Protein AF-A0A9D2HIJ7-F1 (afdb_monomer_lite)

Secondary structure (DSSP, 8-state):
---PPP-HHHHHHHHHHHH-SS---HHHHHHHHHHH-TT--HHHHHHHHHHHHHTTSS---

InterPro domains:
  IPR002481 Ferric-uptake regulator [PF01475] (3-60)
  IPR002481 Ferric-uptake regulator [PTHR33202] (3-60)
  IPR002481 Ferric-uptake regulator [cd07153] (8-61)
  IPR036388 Winged helix-like DNA-binding domain superfamily [G3DSA:1.10.10.10] (1-61)
  IPR036390 Winged helix DNA-binding domain superfamily [SSF46785] (3-60)

Sequence (61 aa):
MKKLKYSRQRESIKACLMACRDHPTADDIYMRIREEYPNISLGTVYRNLNLLVEIGEIQKL

Foldseek 3Di:
DDDDDDDPLLVLLLVLCVPDPDRDDLVRSVVVSCVVVVPDDSVNSVVSVVVCVVVVNDHDD

Structure (mmCIF, N/CA/C/O backbone):
data_AF-A0A9D2HIJ7-F1
#
_entry.id   AF-A0A9D2HIJ7-F1
#
loop_
_atom_site.group_PDB
_atom_site.id
_atom_site.type_symbol
_atom_site.label_atom_id
_atom_site.label_alt_id
_atom_site.label_comp_id
_atom_site.label_asym_id
_atom_site.label_entity_id
_atom_site.label_seq_id
_atom_site.pdbx_PDB_ins_code
_atom_site.Cartn_x
_atom_site.Cartn_y
_atom_site.Cartn_z
_atom_site.occupancy
_atom_site.B_iso_or_equiv
_atom_site.auth_seq_id
_atom_site.auth_comp_id
_atom_site.auth_asym_id
_atom_site.auth_atom_id
_atom_site.pdbx_PDB_model_num
ATOM 1 N N . MET A 1 1 ? -11.630 10.938 18.174 1.00 57.28 1 MET A N 1
ATOM 2 C CA . MET A 1 1 ? -10.971 10.414 16.955 1.00 57.28 1 MET A CA 1
ATOM 3 C C . MET A 1 1 ? -9.492 10.189 17.242 1.00 57.28 1 MET A C 1
ATOM 5 O O . MET A 1 1 ? -8.847 11.099 17.750 1.00 57.28 1 MET A O 1
ATOM 9 N N . LYS A 1 2 ? -8.952 8.984 17.001 1.00 67.00 2 LYS A N 1
ATOM 10 C CA . LYS A 1 2 ? -7.509 8.725 17.160 1.00 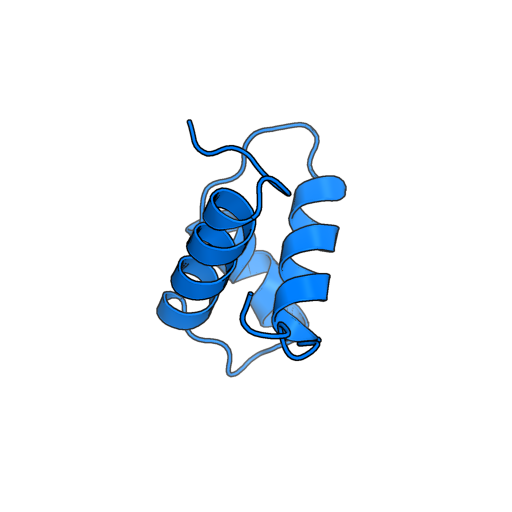67.00 2 LYS A CA 1
ATOM 11 C C . LYS A 1 2 ? -6.743 9.522 16.102 1.00 67.00 2 LYS A C 1
ATOM 13 O O . LYS A 1 2 ? -7.044 9.412 14.919 1.00 67.00 2 LYS A O 1
ATOM 18 N N . LYS A 1 3 ? -5.747 10.306 16.520 1.00 82.50 3 LYS A N 1
ATOM 19 C CA . LYS A 1 3 ? -4.857 11.024 15.599 1.00 82.50 3 LYS A CA 1
ATOM 20 C C . LYS A 1 3 ? -4.025 10.001 14.821 1.00 82.50 3 LYS A C 1
ATOM 22 O O . LYS A 1 3 ? -3.224 9.277 15.414 1.00 82.50 3 LYS A O 1
ATOM 27 N N . LEU A 1 4 ? -4.228 9.924 13.508 1.00 88.06 4 LEU A N 1
ATOM 28 C CA . LEU A 1 4 ? -3.445 9.056 12.633 1.00 88.06 4 LEU A CA 1
ATOM 29 C C . LEU A 1 4 ? -2.005 9.559 12.564 1.00 88.06 4 LEU A C 1
ATOM 31 O O . LEU A 1 4 ? -1.748 10.702 12.192 1.00 88.06 4 LEU A O 1
ATOM 35 N N . LYS A 1 5 ? -1.053 8.695 12.926 1.00 92.50 5 LYS A N 1
ATOM 36 C CA . LYS A 1 5 ? 0.368 8.991 12.729 1.00 92.50 5 LYS A CA 1
ATOM 37 C C . LYS A 1 5 ? 0.674 8.975 11.239 1.00 92.50 5 LYS A C 1
ATOM 39 O O . LYS A 1 5 ? 0.228 8.076 10.517 1.00 92.50 5 LYS A O 1
ATOM 44 N N . TYR A 1 6 ? 1.440 9.960 10.791 1.00 93.62 6 TYR A N 1
ATOM 45 C CA . TYR A 1 6 ? 1.986 9.981 9.443 1.00 93.62 6 TYR A CA 1
ATOM 46 C C . TYR A 1 6 ? 2.852 8.733 9.190 1.00 93.62 6 TYR A C 1
ATOM 48 O O . TYR A 1 6 ? 3.512 8.229 10.099 1.00 93.62 6 TYR A O 1
ATOM 56 N N . SER A 1 7 ? 2.802 8.217 7.963 1.00 96.19 7 SER A N 1
ATOM 57 C CA . SER 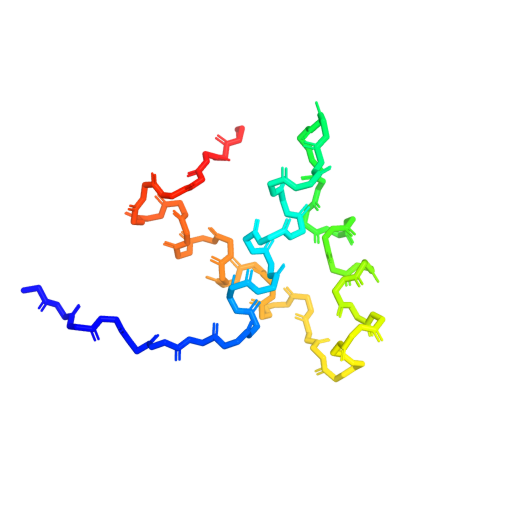A 1 7 ? 3.541 7.035 7.520 1.00 96.19 7 SER A CA 1
ATOM 58 C C . SER A 1 7 ? 3.976 7.238 6.074 1.00 96.19 7 SER A C 1
ATOM 60 O O . SER A 1 7 ? 3.121 7.373 5.199 1.00 96.19 7 SER A O 1
ATOM 62 N N . ARG A 1 8 ? 5.291 7.207 5.824 1.00 96.75 8 ARG A N 1
ATOM 63 C CA . ARG A 1 8 ? 5.864 7.350 4.474 1.00 96.75 8 ARG A CA 1
ATOM 64 C C . ARG A 1 8 ? 5.426 6.233 3.530 1.00 96.75 8 ARG A C 1
ATOM 66 O O . ARG A 1 8 ? 5.053 6.503 2.397 1.00 96.75 8 ARG A O 1
ATOM 73 N N . GLN A 1 9 ? 5.374 4.992 4.020 1.00 97.25 9 GLN A N 1
ATOM 74 C CA . GLN A 1 9 ? 4.883 3.857 3.231 1.00 97.25 9 GLN A CA 1
ATOM 75 C C . GLN A 1 9 ? 3.420 4.051 2.821 1.00 97.25 9 GLN A C 1
ATOM 77 O O . GLN A 1 9 ? 3.062 3.771 1.683 1.00 97.25 9 GLN A O 1
ATOM 82 N N . ARG A 1 10 ? 2.573 4.570 3.723 1.00 97.44 10 ARG A N 1
ATOM 83 C CA . ARG A 1 10 ? 1.164 4.840 3.402 1.00 97.44 10 ARG A CA 1
ATOM 84 C C . ARG A 1 10 ? 1.026 5.924 2.341 1.00 97.44 10 ARG A C 1
ATOM 86 O O . ARG A 1 10 ? 0.220 5.780 1.431 1.00 97.44 10 ARG A O 1
ATOM 93 N N . GLU A 1 11 ? 1.798 6.997 2.474 1.00 97.44 11 GLU A N 1
ATOM 94 C CA . GLU A 1 11 ? 1.808 8.082 1.495 1.00 97.44 11 GLU A CA 1
ATOM 95 C C . GLU A 1 11 ? 2.306 7.603 0.130 1.00 97.44 11 GLU A C 1
ATOM 97 O O . GLU A 1 11 ? 1.671 7.902 -0.873 1.00 97.44 11 GLU A O 1
ATOM 102 N N . SER A 1 12 ? 3.354 6.779 0.093 1.00 97.88 12 SER A N 1
ATOM 103 C CA . SER A 1 12 ? 3.893 6.225 -1.156 1.00 97.88 12 SER A CA 1
ATOM 104 C C . SER A 1 12 ? 2.893 5.284 -1.833 1.00 97.88 12 SER A C 1
ATOM 106 O O . SER A 1 12 ? 2.669 5.382 -3.035 1.00 97.88 12 SER A O 1
ATOM 108 N N . ILE A 1 13 ? 2.203 4.433 -1.059 1.00 97.81 13 ILE A N 1
ATOM 109 C CA . ILE A 1 13 ? 1.100 3.589 -1.554 1.00 97.81 13 ILE A CA 1
ATOM 110 C C . ILE A 1 13 ? -0.025 4.453 -2.141 1.00 97.81 13 ILE A C 1
ATOM 112 O O . ILE A 1 13 ? -0.508 4.171 -3.237 1.00 97.81 13 ILE A O 1
ATOM 116 N N . LYS A 1 14 ? -0.427 5.524 -1.442 1.00 97.06 14 LYS A N 1
ATOM 117 C CA . LYS A 1 14 ? -1.453 6.461 -1.921 1.00 97.06 14 LYS A CA 1
ATOM 118 C C . LYS A 1 14 ? -1.010 7.158 -3.211 1.00 97.06 14 LYS A C 1
ATOM 120 O O . LYS A 1 14 ? -1.778 7.204 -4.163 1.00 97.06 14 LYS A O 1
ATOM 125 N N . ALA A 1 15 ? 0.222 7.657 -3.264 1.00 97.12 15 ALA A N 1
ATOM 126 C CA . ALA A 1 15 ? 0.776 8.311 -4.445 1.00 97.12 15 ALA A CA 1
ATOM 127 C C . ALA A 1 15 ? 0.851 7.355 -5.645 1.00 97.12 15 ALA A C 1
ATOM 129 O O . ALA A 1 15 ? 0.470 7.730 -6.751 1.00 97.12 15 ALA A O 1
ATOM 130 N N . CYS A 1 16 ? 1.263 6.103 -5.418 1.00 96.62 16 CYS A N 1
ATOM 131 C CA . CYS A 1 16 ? 1.280 5.064 -6.443 1.00 96.62 16 CYS A CA 1
ATOM 132 C C . CYS A 1 16 ? -0.123 4.823 -7.018 1.00 96.62 16 CYS A C 1
ATOM 134 O O . CYS A 1 16 ? -0.284 4.828 -8.236 1.00 96.62 16 CYS A O 1
ATOM 136 N N . LEU A 1 17 ? -1.145 4.705 -6.162 1.00 95.56 17 LEU A N 1
ATOM 137 C CA . LEU A 1 17 ? -2.543 4.596 -6.594 1.00 95.56 17 LEU A CA 1
ATOM 138 C C . LEU A 1 17 ? -3.009 5.816 -7.394 1.00 95.56 17 LEU A C 1
ATOM 140 O O . LEU A 1 17 ? -3.603 5.653 -8.452 1.00 95.56 17 LEU A O 1
ATOM 144 N N . MET A 1 18 ? -2.714 7.031 -6.924 1.00 94.31 18 MET A N 1
ATOM 145 C CA . MET A 1 18 ? -3.110 8.273 -7.604 1.00 94.31 18 MET A CA 1
ATOM 146 C C . MET A 1 18 ? -2.429 8.462 -8.967 1.00 94.31 18 MET A C 1
ATOM 148 O O . MET A 1 18 ? -2.942 9.198 -9.807 1.00 94.31 18 MET A O 1
ATOM 152 N N . ALA A 1 19 ? -1.285 7.815 -9.195 1.00 95.50 19 ALA A N 1
ATOM 153 C CA . ALA A 1 19 ? -0.598 7.812 -10.483 1.00 95.50 19 ALA A CA 1
ATOM 154 C C . ALA A 1 19 ? -1.160 6.769 -11.472 1.00 95.50 19 ALA A C 1
ATOM 156 O O . ALA A 1 19 ? -0.856 6.833 -12.666 1.00 95.50 19 ALA A O 1
ATOM 157 N N . CYS A 1 20 ? -1.964 5.808 -11.002 1.00 93.31 20 CYS A N 1
ATOM 158 C CA . CYS A 1 20 ? -2.607 4.809 -11.853 1.00 93.31 20 CYS A CA 1
ATOM 159 C C . CYS A 1 20 ? -3.832 5.405 -12.560 1.00 93.31 20 CYS A C 1
ATOM 161 O O . CYS A 1 20 ? -4.534 6.250 -12.011 1.00 93.31 20 CYS A O 1
ATOM 163 N N . ARG A 1 21 ? -4.095 4.959 -13.793 1.00 93.12 21 ARG A N 1
ATOM 164 C CA . ARG A 1 21 ? -5.301 5.345 -14.560 1.00 93.12 21 ARG A CA 1
ATOM 165 C C . ARG A 1 21 ? -6.401 4.284 -14.508 1.00 93.12 21 ARG A C 1
ATOM 167 O O . ARG A 1 21 ? -7.508 4.516 -14.980 1.00 93.12 21 ARG A O 1
ATOM 174 N N . ASP A 1 22 ? -6.064 3.126 -13.971 1.00 93.81 22 ASP A N 1
ATOM 175 C CA . ASP A 1 22 ? -6.882 1.945 -13.774 1.00 93.81 22 ASP A CA 1
ATOM 176 C C . ASP A 1 22 ? -7.054 1.659 -12.273 1.00 93.81 22 ASP A C 1
ATOM 178 O O . ASP A 1 22 ? -6.599 2.427 -11.422 1.00 93.81 22 ASP A O 1
ATOM 182 N N . HIS A 1 23 ? -7.745 0.565 -11.942 1.00 94.69 23 HIS A N 1
ATOM 183 C CA . HIS A 1 23 ? -7.871 0.082 -10.569 1.00 94.69 23 HIS A CA 1
ATOM 184 C C . HIS A 1 23 ? -6.882 -1.072 -10.337 1.00 94.69 23 HIS A C 1
ATOM 186 O O . HIS A 1 23 ? -7.243 -2.230 -10.567 1.00 94.69 23 HIS A O 1
ATOM 192 N N . PRO A 1 24 ? -5.628 -0.784 -9.942 1.00 96.12 24 PRO A N 1
ATOM 193 C CA . PRO A 1 24 ? -4.603 -1.809 -9.790 1.00 96.12 24 PRO A CA 1
ATOM 194 C C . PRO A 1 24 ? -4.940 -2.762 -8.643 1.00 96.12 24 PRO A C 1
ATOM 196 O O . PRO A 1 24 ? -5.579 -2.388 -7.654 1.00 96.12 24 PRO A O 1
ATOM 199 N N . THR A 1 25 ? -4.454 -3.996 -8.739 1.00 96.81 25 THR A N 1
ATOM 200 C CA . THR A 1 25 ? -4.554 -4.957 -7.640 1.00 96.81 25 THR A CA 1
ATOM 201 C C . THR A 1 25 ? -3.570 -4.614 -6.517 1.00 96.81 25 THR A C 1
ATOM 203 O O . THR A 1 25 ? -2.603 -3.868 -6.697 1.00 96.81 25 THR A O 1
ATOM 206 N N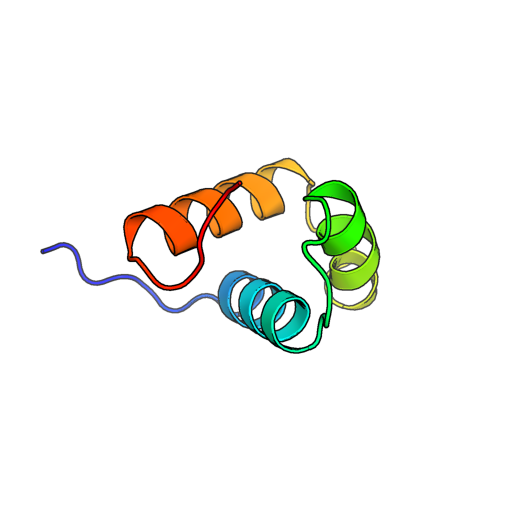 . ALA A 1 26 ? -3.782 -5.180 -5.327 1.00 96.12 26 ALA A N 1
ATOM 207 C CA . ALA A 1 26 ? -2.836 -5.019 -4.222 1.00 96.12 26 ALA A CA 1
ATOM 208 C C . ALA A 1 26 ? -1.445 -5.592 -4.555 1.00 96.12 26 ALA A C 1
ATOM 210 O O . ALA A 1 26 ? -0.440 -5.039 -4.106 1.00 96.12 26 ALA A O 1
ATOM 211 N N . ASP A 1 27 ? -1.386 -6.660 -5.354 1.00 97.38 27 ASP A N 1
ATOM 212 C CA . ASP A 1 27 ? -0.145 -7.249 -5.854 1.00 97.38 27 ASP A CA 1
ATOM 213 C C . ASP A 1 27 ? 0.577 -6.309 -6.832 1.00 97.38 27 ASP A C 1
ATOM 215 O O . ASP A 1 27 ? 1.786 -6.120 -6.697 1.00 97.38 27 ASP A O 1
ATOM 219 N N . ASP A 1 28 ? -0.146 -5.625 -7.729 1.00 97.19 28 ASP A N 1
ATOM 220 C CA . ASP A 1 28 ? 0.442 -4.609 -8.619 1.00 97.19 28 ASP A CA 1
ATOM 221 C C . ASP A 1 28 ? 1.070 -3.460 -7.823 1.00 97.19 28 ASP A C 1
ATOM 223 O O . ASP A 1 28 ? 2.208 -3.053 -8.076 1.00 97.19 28 ASP A O 1
ATOM 227 N N . ILE A 1 29 ? 0.343 -2.954 -6.820 1.00 97.56 29 ILE A N 1
ATOM 228 C CA . ILE A 1 29 ? 0.848 -1.913 -5.919 1.00 97.56 29 ILE A CA 1
ATOM 229 C C . ILE A 1 29 ? 2.059 -2.422 -5.139 1.00 97.56 29 ILE A C 1
ATOM 231 O O . ILE A 1 29 ? 3.046 -1.703 -5.005 1.00 97.56 29 ILE A O 1
ATOM 235 N N . TYR A 1 30 ? 2.021 -3.657 -4.642 1.00 98.25 30 TYR A N 1
ATOM 236 C CA . TYR A 1 30 ? 3.145 -4.252 -3.928 1.00 98.25 30 TYR A CA 1
ATOM 237 C C . TYR A 1 30 ? 4.403 -4.327 -4.792 1.00 98.25 30 TYR A C 1
ATOM 239 O O . TYR A 1 30 ? 5.465 -3.912 -4.327 1.00 98.25 30 TYR A O 1
ATOM 247 N N . MET A 1 31 ? 4.291 -4.796 -6.037 1.00 97.75 31 MET A N 1
ATOM 248 C CA . MET A 1 31 ? 5.442 -4.911 -6.935 1.00 97.75 31 MET A CA 1
ATOM 249 C C . MET A 1 31 ? 6.089 -3.550 -7.197 1.00 97.75 31 MET A C 1
ATOM 251 O O . MET A 1 31 ? 7.307 -3.438 -7.086 1.00 97.75 31 MET A O 1
ATOM 255 N N . ARG A 1 32 ? 5.285 -2.505 -7.431 1.00 96.75 32 ARG A N 1
ATOM 256 C CA . ARG A 1 32 ? 5.781 -1.132 -7.635 1.00 96.75 32 ARG A CA 1
ATOM 257 C C . ARG A 1 32 ? 6.405 -0.549 -6.366 1.00 96.75 32 ARG A C 1
ATOM 259 O O . ARG A 1 32 ? 7.494 0.006 -6.398 1.00 96.75 32 ARG A O 1
ATOM 266 N N . ILE A 1 33 ? 5.744 -0.703 -5.219 1.00 97.38 33 ILE A N 1
ATOM 267 C CA . ILE A 1 33 ? 6.211 -0.136 -3.944 1.00 97.38 33 ILE A CA 1
ATOM 268 C C . ILE A 1 33 ? 7.474 -0.836 -3.437 1.00 97.38 33 ILE A C 1
ATOM 270 O O . ILE A 1 33 ? 8.280 -0.207 -2.752 1.00 97.38 33 ILE A O 1
ATOM 274 N N . ARG A 1 34 ? 7.689 -2.115 -3.770 1.00 97.44 34 ARG A N 1
ATOM 275 C CA . ARG A 1 34 ? 8.902 -2.846 -3.376 1.00 97.44 34 ARG A CA 1
ATOM 276 C C . ARG A 1 34 ? 10.170 -2.288 -4.029 1.00 97.44 34 ARG A C 1
ATOM 278 O O . ARG A 1 34 ? 11.247 -2.490 -3.478 1.00 97.44 34 ARG A O 1
ATOM 285 N N . GLU A 1 35 ? 10.061 -1.576 -5.150 1.00 96.25 35 GLU A N 1
ATOM 286 C CA . GLU A 1 35 ? 11.205 -0.893 -5.769 1.00 96.25 35 GLU A CA 1
ATOM 287 C C . GLU A 1 35 ? 11.759 0.217 -4.859 1.00 96.25 35 GLU A C 1
ATOM 289 O O . GLU A 1 35 ? 12.973 0.357 -4.727 1.00 96.25 35 GLU A O 1
ATOM 294 N N . GLU A 1 36 ? 10.883 0.948 -4.161 1.00 96.12 36 GLU A N 1
ATOM 295 C CA . GLU A 1 36 ? 11.262 1.994 -3.197 1.00 96.12 36 GLU A CA 1
ATOM 296 C C . GLU A 1 36 ? 11.462 1.438 -1.774 1.00 96.12 36 GLU A C 1
ATOM 298 O O . GLU A 1 36 ? 12.351 1.869 -1.037 1.00 96.12 36 GLU A O 1
ATOM 303 N N . TYR A 1 37 ? 10.663 0.441 -1.381 1.00 97.12 37 TYR A N 1
ATOM 304 C CA . TYR A 1 37 ? 10.701 -0.199 -0.065 1.00 97.12 37 TYR A CA 1
ATOM 305 C C . TYR A 1 37 ? 10.959 -1.712 -0.189 1.00 97.12 37 TYR A C 1
ATOM 307 O O . TYR A 1 37 ? 10.032 -2.502 0.008 1.00 97.12 37 TYR A O 1
ATOM 315 N N . PRO A 1 38 ? 12.209 -2.162 -0.420 1.00 97.12 38 PRO A N 1
ATOM 316 C CA . PRO A 1 38 ? 12.525 -3.574 -0.684 1.00 97.12 38 PRO A CA 1
ATOM 317 C C . PRO A 1 38 ? 12.077 -4.558 0.403 1.00 97.12 38 PRO A C 1
ATOM 319 O O . PRO A 1 38 ? 11.762 -5.709 0.117 1.00 97.12 38 PRO A O 1
ATOM 322 N N . ASN A 1 39 ? 12.012 -4.090 1.652 1.00 97.38 39 ASN A N 1
ATOM 323 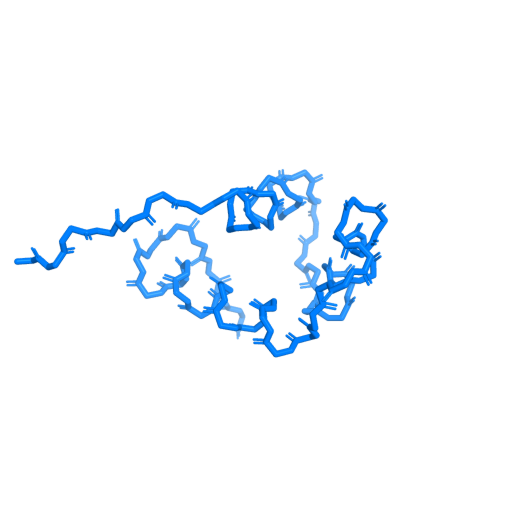C CA . ASN A 1 39 ? 11.639 -4.893 2.820 1.00 97.38 39 ASN A CA 1
ATOM 324 C C . ASN A 1 39 ? 10.140 -4.821 3.160 1.00 97.38 39 ASN A C 1
ATOM 326 O O . ASN A 1 39 ? 9.718 -5.325 4.205 1.00 97.38 39 ASN A O 1
ATOM 330 N N . ILE A 1 40 ? 9.321 -4.151 2.342 1.00 97.38 40 ILE A N 1
ATOM 331 C CA . ILE A 1 40 ? 7.877 -4.126 2.564 1.00 97.38 40 ILE A CA 1
ATOM 332 C C . ILE A 1 40 ? 7.304 -5.526 2.331 1.00 97.38 40 ILE A C 1
ATOM 334 O O . ILE A 1 40 ? 7.690 -6.238 1.406 1.00 97.38 40 ILE A O 1
ATOM 338 N N . SER A 1 41 ? 6.363 -5.931 3.178 1.00 98.06 41 SER A N 1
ATOM 339 C CA . SER A 1 41 ? 5.592 -7.148 2.956 1.00 98.06 41 SER A CA 1
ATOM 340 C C . SER A 1 41 ? 4.260 -6.822 2.296 1.00 98.06 41 SER A C 1
ATOM 342 O O . SER A 1 41 ? 3.683 -5.755 2.525 1.00 98.06 41 SER A O 1
ATOM 344 N N . LEU A 1 42 ? 3.720 -7.783 1.550 1.00 97.62 42 LEU A N 1
ATOM 345 C CA . LEU A 1 42 ? 2.382 -7.679 0.972 1.00 97.62 42 LEU A CA 1
ATOM 346 C C . LEU A 1 42 ? 1.324 -7.390 2.057 1.00 97.62 42 LEU A C 1
ATOM 348 O O . LEU A 1 42 ? 0.466 -6.528 1.888 1.00 97.62 42 LEU A O 1
ATOM 352 N N . GLY A 1 43 ? 1.452 -8.005 3.238 1.00 98.19 43 GLY A N 1
ATOM 353 C CA . GLY A 1 43 ? 0.582 -7.718 4.384 1.00 98.19 43 GLY A CA 1
ATOM 354 C C . GLY A 1 43 ? 0.628 -6.255 4.852 1.00 98.19 43 GLY A C 1
ATOM 355 O O . GLY A 1 43 ? -0.386 -5.719 5.298 1.00 98.19 43 GLY A O 1
ATOM 356 N N . THR A 1 44 ? 1.771 -5.571 4.730 1.00 97.94 44 THR A N 1
ATOM 357 C CA . THR A 1 44 ? 1.859 -4.126 5.000 1.00 97.94 44 THR A CA 1
ATOM 358 C C . THR A 1 44 ? 1.115 -3.309 3.948 1.00 97.94 44 THR A C 1
ATOM 360 O O . THR A 1 44 ? 0.456 -2.336 4.319 1.00 97.94 44 THR A O 1
ATOM 363 N N . VAL A 1 45 ? 1.155 -3.707 2.675 1.00 98.00 45 VAL A N 1
ATOM 364 C CA . VAL A 1 45 ? 0.383 -3.051 1.607 1.00 98.00 45 VAL A CA 1
ATOM 365 C C . VAL A 1 45 ? -1.113 -3.173 1.890 1.00 98.00 45 VAL A C 1
ATOM 367 O O . VAL A 1 45 ? -1.781 -2.151 2.027 1.00 98.00 45 VAL A O 1
ATOM 370 N N . TYR A 1 46 ? -1.618 -4.387 2.132 1.00 97.75 46 TYR A N 1
ATOM 371 C CA . TYR A 1 46 ? -3.032 -4.617 2.463 1.00 97.75 46 TYR A CA 1
ATOM 372 C C . TYR A 1 46 ? -3.512 -3.804 3.669 1.00 97.75 46 TYR A C 1
ATOM 374 O O . TYR A 1 46 ? -4.567 -3.176 3.609 1.00 97.75 46 TYR A O 1
ATOM 382 N N . ARG A 1 47 ? -2.737 -3.762 4.763 1.00 97.69 47 ARG A N 1
ATOM 383 C CA . ARG A 1 47 ? -3.099 -2.959 5.945 1.00 97.69 47 ARG A CA 1
ATOM 384 C C . ARG A 1 47 ? -3.231 -1.473 5.623 1.00 97.69 47 ARG A C 1
ATOM 386 O O . ARG A 1 47 ? -4.137 -0.825 6.135 1.00 97.69 47 ARG A O 1
ATOM 393 N N . ASN A 1 48 ? -2.335 -0.931 4.799 1.00 98.00 48 ASN A N 1
ATOM 394 C CA . ASN A 1 48 ? -2.394 0.478 4.417 1.00 98.00 48 ASN A CA 1
ATOM 395 C C . ASN A 1 48 ? -3.544 0.761 3.447 1.00 98.00 48 ASN A C 1
ATOM 397 O O . ASN A 1 48 ? -4.226 1.760 3.637 1.00 98.00 48 ASN A O 1
ATOM 401 N N . LEU A 1 49 ? -3.798 -0.117 2.472 1.00 97.62 49 LEU A N 1
ATOM 402 C CA . LEU A 1 49 ? -4.947 0.001 1.570 1.00 97.62 49 LEU A CA 1
ATOM 403 C C . LEU A 1 49 ? -6.268 -0.013 2.347 1.00 97.62 49 LEU A C 1
ATOM 405 O O . LEU A 1 49 ? -7.078 0.893 2.189 1.00 97.62 49 LEU A O 1
ATOM 409 N N . ASN A 1 50 ? -6.449 -0.974 3.258 1.00 97.31 50 ASN A N 1
ATOM 410 C CA . ASN A 1 50 ? -7.646 -1.048 4.098 1.00 97.31 50 ASN A CA 1
ATOM 411 C C . ASN A 1 50 ? -7.823 0.207 4.958 1.00 97.31 50 ASN A C 1
ATOM 413 O O . ASN A 1 50 ? -8.928 0.729 5.056 1.00 97.31 50 ASN A O 1
ATOM 417 N N . LEU A 1 51 ? -6.736 0.722 5.540 1.00 96.88 51 LEU A N 1
ATOM 418 C CA . LEU A 1 51 ? -6.791 1.957 6.314 1.00 96.88 51 LEU A CA 1
ATOM 419 C C . LEU A 1 51 ? -7.170 3.163 5.442 1.00 96.88 51 LEU A C 1
ATOM 421 O O . LEU A 1 51 ? -7.944 3.999 5.887 1.00 96.88 51 LEU A O 1
ATOM 425 N N . LEU A 1 52 ? -6.637 3.266 4.221 1.00 96.75 52 LEU A N 1
ATOM 426 C CA . LEU A 1 52 ? -6.981 4.338 3.280 1.00 96.75 52 LEU A CA 1
ATOM 427 C C . LEU A 1 52 ? -8.464 4.283 2.874 1.00 96.75 52 LEU A C 1
ATOM 429 O O . LEU A 1 52 ? -9.087 5.334 2.743 1.00 96.75 52 LEU A O 1
ATOM 433 N N . VAL A 1 53 ? -9.036 3.083 2.734 1.00 97.06 53 VAL A N 1
ATOM 434 C CA . VAL A 1 53 ? -10.480 2.891 2.513 1.00 97.06 53 VAL A CA 1
ATOM 435 C C . VAL A 1 53 ? -11.286 3.325 3.738 1.00 97.06 53 VAL A C 1
ATOM 437 O O . VAL A 1 53 ? -12.249 4.072 3.602 1.00 97.06 53 VAL A O 1
ATOM 440 N N . GLU A 1 54 ? -10.880 2.904 4.940 1.00 96.50 54 GLU A N 1
ATOM 441 C CA . GLU A 1 54 ? -11.561 3.239 6.202 1.00 96.50 54 GLU A CA 1
ATOM 442 C C . GLU A 1 54 ? -11.664 4.754 6.421 1.00 96.50 54 GLU A C 1
ATOM 444 O O . GLU A 1 54 ? -12.676 5.248 6.916 1.00 96.50 54 GLU A O 1
ATOM 449 N N . ILE A 1 55 ? -10.633 5.502 6.019 1.00 95.25 55 ILE A N 1
ATOM 450 C CA . ILE A 1 55 ? -10.605 6.965 6.140 1.00 95.25 55 ILE A CA 1
ATOM 451 C C . ILE A 1 55 ? -11.155 7.698 4.907 1.00 95.25 55 ILE A C 1
ATOM 453 O O . ILE A 1 55 ? -11.093 8.924 4.867 1.00 95.25 55 ILE A O 1
ATOM 457 N N . GLY A 1 56 ? -11.687 6.973 3.917 1.00 95.38 56 GLY A N 1
ATOM 458 C CA . GLY A 1 56 ? -12.339 7.542 2.733 1.00 95.38 56 GLY A CA 1
ATOM 459 C C . GLY A 1 56 ? -11.394 8.179 1.711 1.00 95.38 56 GLY A C 1
ATOM 460 O O . GLY A 1 56 ? -11.838 8.965 0.881 1.00 95.38 56 GLY A O 1
ATOM 461 N N . GLU A 1 57 ? -10.100 7.865 1.763 1.00 95.62 57 GLU A N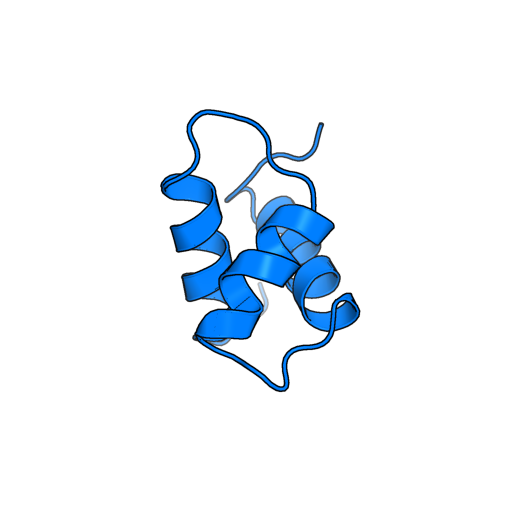 1
ATOM 462 C CA . GLU A 1 57 ? -9.087 8.427 0.857 1.00 95.62 57 GLU A CA 1
ATOM 463 C C . GLU A 1 57 ? -8.987 7.661 -0.464 1.00 95.62 57 GLU A C 1
ATOM 465 O O . GLU A 1 57 ? -8.550 8.214 -1.471 1.00 95.62 57 GLU A O 1
ATOM 470 N N . ILE A 1 58 ? -9.368 6.382 -0.461 1.00 95.50 58 ILE A N 1
ATOM 471 C CA . ILE A 1 58 ? -9.475 5.544 -1.657 1.00 95.50 58 ILE A CA 1
ATOM 472 C C . ILE A 1 58 ? -10.750 4.705 -1.572 1.00 95.50 58 ILE A C 1
ATOM 474 O O . ILE A 1 58 ? -11.325 4.530 -0.497 1.00 95.50 58 ILE A O 1
ATOM 478 N N . GLN A 1 59 ? -11.164 4.136 -2.698 1.00 94.75 59 GLN A N 1
ATOM 479 C CA . GLN A 1 59 ? -12.273 3.190 -2.755 1.00 94.75 59 GLN A CA 1
ATOM 480 C C . GLN A 1 59 ? -11.751 1.809 -3.129 1.00 94.75 59 GLN A C 1
ATOM 482 O O . GLN A 1 59 ? -10.776 1.688 -3.865 1.00 94.75 59 GLN A O 1
ATOM 487 N N . LYS A 1 60 ? -12.404 0.776 -2.604 1.00 91.69 60 LYS A N 1
ATOM 488 C CA . LYS A 1 60 ? -12.215 -0.613 -3.017 1.00 91.69 60 LYS A CA 1
ATOM 489 C C . LYS A 1 60 ? -13.363 -0.985 -3.96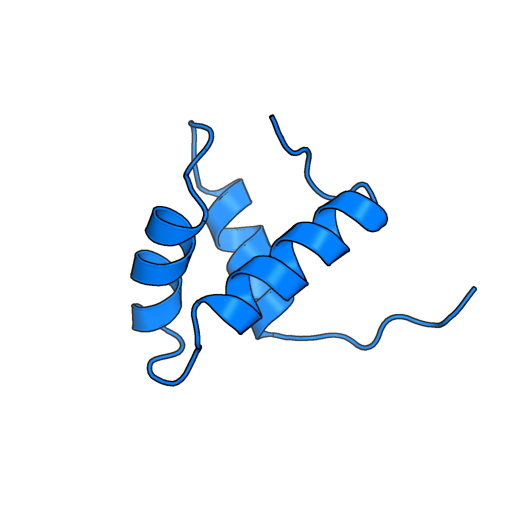1 1.00 91.69 60 LYS A C 1
ATOM 491 O O . LYS A 1 60 ? -14.481 -0.530 -3.720 1.00 91.69 60 LYS A O 1
ATOM 496 N N . LEU A 1 61 ? -13.077 -1.770 -5.001 1.00 88.00 61 LEU A N 1
ATOM 497 C CA . LEU A 1 61 ? -14.106 -2.402 -5.838 1.00 88.00 61 LEU A CA 1
ATOM 498 C C . LEU A 1 61 ? -14.863 -3.510 -5.091 1.00 88.00 61 LEU A C 1
ATOM 500 O O . LEU A 1 61 ? -14.244 -4.190 -4.233 1.00 88.00 61 LEU A O 1
#

pLDDT: mean 94.83, std 6.66, range [57.28, 98.25]

Radius of gyration: 11.18 Å; chains: 1; bounding box: 27×19×32 Å

Organism: NCBI:txid2838633